Protein AF-A0A6L9ZH02-F1 (afdb_monomer_lite)

Secondary structure (DSSP, 8-state):
-HHHHHHHHHHHHHHHHHHHHHHHHHHHHHT---------S--HHHHHHHHHHHHHHHHHHHIIIIIHHHHH-TTS--TTSS----B-TTHHHHT-BPPP-

Sequence (101 aa):
MAIKTLLHRMKTKAVGLIALGLAICVTVVACGDGSSQQAGGVAPELVVDYIHTVLLADRTAYTKHVINRLKKLEGKDKPKGVVDAEATEGWQQTGGIPLPA

Radius of gyration: 37.72 Å; chains: 1; bounding box: 90×23×83 Å

pLDDT: mean 82.68, std 11.24, range [55.91, 97.38]

Foldseek 3Di:
DVVVVVVVVVVVVVVVVVVVVVVVVVVVVVPPPVPPPPPPDDDPVVVVVVVVVVVVVVVVCCCVQPVCLQQPVPPADDPPNGGDAAADCCCVVRSHGHDDD

Structure (mmCIF, N/CA/C/O backbone):
data_AF-A0A6L9ZH02-F1
#
_entry.id   AF-A0A6L9ZH02-F1
#
loop_
_atom_site.group_PDB
_atom_site.id
_atom_site.type_symbol
_atom_site.label_atom_id
_atom_site.label_alt_id
_atom_site.label_comp_id
_atom_site.label_asym_id
_atom_site.label_entity_id
_atom_site.label_seq_id
_atom_site.pdbx_PDB_ins_code
_atom_site.Cartn_x
_atom_site.Cartn_y
_atom_site.Cartn_z
_atom_site.occupancy
_atom_site.B_iso_or_equiv
_atom_site.auth_seq_id
_atom_site.auth_comp_id
_atom_site.auth_asym_id
_atom_site.auth_atom_id
_atom_site.pdbx_PDB_model_num
ATOM 1 N N . MET A 1 1 ? 66.246 -5.848 -56.656 1.00 60.09 1 MET A N 1
ATOM 2 C CA . MET A 1 1 ? 65.645 -6.148 -55.331 1.00 60.09 1 MET A CA 1
ATOM 3 C C . MET A 1 1 ? 64.880 -4.955 -54.732 1.00 60.09 1 MET A C 1
ATOM 5 O O . MET A 1 1 ? 63.832 -5.178 -54.144 1.00 60.09 1 MET A O 1
ATOM 9 N N . ALA A 1 2 ? 65.312 -3.705 -54.964 1.00 67.75 2 ALA A N 1
ATOM 10 C CA . ALA A 1 2 ? 64.700 -2.481 -54.415 1.00 67.75 2 ALA A CA 1
ATOM 11 C C . ALA A 1 2 ? 63.268 -2.136 -54.898 1.00 67.75 2 ALA A C 1
ATOM 13 O O . ALA A 1 2 ? 62.478 -1.580 -54.146 1.00 67.75 2 ALA A O 1
ATOM 14 N N . ILE A 1 3 ? 62.889 -2.488 -56.132 1.00 68.44 3 ILE A N 1
ATOM 15 C CA . ILE A 1 3 ? 61.543 -2.175 -56.664 1.00 68.44 3 ILE A CA 1
ATOM 16 C C . ILE A 1 3 ? 60.457 -3.026 -55.984 1.00 68.44 3 ILE A C 1
ATOM 18 O O . ILE A 1 3 ? 59.369 -2.540 -55.678 1.00 68.44 3 ILE A O 1
ATOM 22 N N . LYS A 1 4 ? 60.767 -4.294 -55.678 1.00 69.19 4 LYS A N 1
ATOM 23 C CA . LYS A 1 4 ? 59.835 -5.211 -55.004 1.00 69.19 4 LYS A CA 1
ATOM 24 C C . LYS A 1 4 ? 59.551 -4.776 -53.564 1.00 69.19 4 LYS A C 1
ATOM 26 O O . LYS A 1 4 ? 58.408 -4.869 -53.127 1.00 69.19 4 LYS A O 1
ATOM 31 N N . THR A 1 5 ? 60.552 -4.259 -52.851 1.00 72.94 5 THR A N 1
ATOM 32 C CA . THR A 1 5 ? 60.389 -3.744 -51.482 1.00 72.94 5 THR A CA 1
ATOM 33 C C . THR A 1 5 ? 59.596 -2.437 -51.451 1.00 72.94 5 THR A C 1
ATOM 35 O O . THR A 1 5 ? 58.770 -2.250 -50.559 1.00 72.94 5 THR A O 1
ATOM 38 N N . LEU A 1 6 ? 59.758 -1.574 -52.457 1.00 70.81 6 LEU A N 1
ATOM 39 C CA . LEU A 1 6 ? 58.995 -0.328 -52.592 1.00 70.81 6 LEU A CA 1
ATOM 40 C C . LEU A 1 6 ? 57.507 -0.599 -52.881 1.00 70.81 6 LEU A C 1
ATOM 42 O O . LEU A 1 6 ? 56.636 -0.056 -52.202 1.00 70.81 6 LEU A O 1
ATOM 46 N N . LEU A 1 7 ? 57.213 -1.543 -53.782 1.00 75.62 7 LEU A N 1
ATOM 47 C CA . LEU A 1 7 ? 55.849 -2.016 -54.061 1.00 75.62 7 LEU A CA 1
ATOM 48 C C . LEU A 1 7 ? 55.181 -2.648 -52.830 1.00 75.62 7 LEU A C 1
ATOM 50 O O . LEU A 1 7 ? 53.998 -2.422 -52.583 1.00 75.62 7 LEU A O 1
ATOM 54 N N . HIS A 1 8 ? 55.925 -3.415 -52.029 1.00 76.94 8 HIS A N 1
ATOM 55 C CA . HIS A 1 8 ? 55.399 -4.011 -50.796 1.00 76.94 8 HIS A CA 1
ATOM 56 C C . HIS A 1 8 ? 55.070 -2.945 -49.737 1.00 76.94 8 HIS A C 1
ATOM 58 O O . HIS A 1 8 ? 54.053 -3.029 -49.043 1.00 76.94 8 HIS A O 1
ATOM 64 N N . ARG A 1 9 ? 55.897 -1.896 -49.659 1.00 74.62 9 ARG A N 1
ATOM 65 C CA . ARG A 1 9 ? 55.703 -0.759 -48.752 1.00 74.62 9 ARG A CA 1
ATOM 66 C C . ARG A 1 9 ? 54.497 0.094 -49.154 1.00 74.62 9 ARG A C 1
ATOM 68 O O . ARG A 1 9 ? 53.742 0.518 -48.291 1.00 74.62 9 ARG A O 1
ATOM 75 N N . MET A 1 10 ? 54.258 0.291 -50.450 1.00 81.75 10 MET A N 1
ATOM 76 C CA . MET A 1 10 ? 53.054 0.982 -50.934 1.00 81.75 10 MET A CA 1
ATOM 77 C C . MET A 1 10 ? 51.775 0.176 -50.664 1.00 81.75 10 MET A C 1
ATOM 79 O O . MET A 1 10 ? 50.788 0.734 -50.191 1.00 81.75 10 MET A O 1
ATOM 83 N N . LYS A 1 11 ? 51.803 -1.147 -50.881 1.00 82.25 11 LYS A N 1
ATOM 84 C CA . LYS A 1 11 ? 50.659 -2.039 -50.614 1.00 82.25 11 LYS A CA 1
ATOM 85 C C . LYS A 1 11 ? 50.274 -2.079 -49.135 1.00 82.25 11 LYS A C 1
ATOM 87 O O . LYS A 1 11 ? 49.099 -1.973 -48.807 1.00 82.25 11 LYS A O 1
ATOM 92 N N . THR A 1 12 ? 51.257 -2.164 -48.241 1.00 82.56 12 THR A N 1
ATOM 93 C CA . THR A 1 12 ? 51.016 -2.146 -46.786 1.00 82.56 12 THR A CA 1
ATOM 94 C C . THR A 1 12 ? 50.432 -0.817 -46.303 1.00 82.56 12 THR A C 1
ATOM 96 O O . THR A 1 12 ? 49.577 -0.812 -45.421 1.00 82.56 12 THR A O 1
ATOM 99 N N . LYS A 1 13 ? 50.820 0.314 -46.908 1.00 82.81 13 LYS A N 1
ATOM 100 C CA . LYS A 1 13 ? 50.225 1.625 -46.598 1.00 82.81 13 LYS A CA 1
ATOM 101 C C . LYS A 1 13 ? 48.795 1.759 -47.128 1.00 82.81 13 LYS A C 1
ATOM 103 O O . LYS A 1 13 ? 47.944 2.254 -46.398 1.00 82.81 13 LYS A O 1
ATOM 108 N N . ALA A 1 14 ? 48.512 1.258 -48.331 1.00 85.56 14 ALA A N 1
ATOM 109 C CA . ALA A 1 14 ? 47.159 1.252 -48.893 1.00 85.56 14 ALA A CA 1
ATOM 110 C C . ALA A 1 14 ? 46.179 0.410 -48.054 1.00 85.56 14 ALA A C 1
ATOM 112 O O . ALA A 1 14 ? 45.082 0.870 -47.751 1.00 85.56 14 ALA A O 1
ATOM 113 N N . VAL A 1 15 ? 46.594 -0.781 -47.605 1.00 86.19 15 VAL A N 1
ATOM 114 C CA . VAL A 1 15 ? 45.775 -1.638 -46.725 1.00 86.19 15 VAL A CA 1
ATOM 115 C C . VAL A 1 15 ? 45.489 -0.954 -45.384 1.00 86.19 15 VAL A C 1
ATOM 117 O O . VAL A 1 15 ? 44.357 -0.995 -44.909 1.00 86.19 15 VAL A O 1
ATOM 120 N N . GLY A 1 16 ? 46.481 -0.268 -44.802 1.00 85.81 16 GLY A N 1
ATOM 121 C CA . GLY A 1 16 ? 46.292 0.488 -43.561 1.00 85.81 16 GLY A CA 1
ATOM 122 C C . GLY A 1 16 ? 45.270 1.624 -43.686 1.00 85.81 16 GLY A C 1
ATOM 123 O O . GLY A 1 16 ? 44.459 1.816 -42.786 1.00 85.81 16 GLY A O 1
ATOM 124 N N . LEU A 1 17 ? 45.264 2.344 -44.813 1.00 87.38 17 LEU A N 1
ATOM 125 C CA . LEU A 1 17 ? 44.308 3.432 -45.056 1.00 87.38 17 LEU A CA 1
ATOM 126 C C . LEU A 1 17 ? 42.875 2.922 -45.263 1.00 87.38 17 LEU A C 1
ATOM 128 O O . LEU A 1 17 ? 41.934 3.533 -44.763 1.00 87.38 17 LEU A O 1
ATOM 132 N N . ILE A 1 18 ? 42.706 1.784 -45.942 1.00 88.12 18 ILE A N 1
ATOM 133 C CA . ILE A 1 18 ? 41.390 1.154 -46.135 1.00 88.12 18 ILE A CA 1
ATOM 134 C C . ILE A 1 18 ? 40.826 0.657 -44.797 1.00 88.12 18 ILE A C 1
ATOM 136 O O . ILE A 1 18 ? 39.658 0.896 -44.495 1.00 88.12 18 ILE A O 1
ATOM 140 N N . ALA A 1 19 ? 41.658 0.018 -43.967 1.00 85.94 19 ALA A N 1
ATOM 141 C CA . ALA A 1 19 ? 41.251 -0.440 -42.639 1.00 85.94 19 ALA A CA 1
ATOM 142 C C . ALA A 1 19 ? 40.830 0.728 -41.728 1.00 85.94 19 ALA A C 1
ATOM 144 O O . ALA A 1 19 ? 39.837 0.622 -41.009 1.00 85.94 19 ALA A O 1
ATOM 145 N N . LEU A 1 20 ? 41.541 1.858 -41.800 1.00 85.69 20 LEU A N 1
ATOM 146 C CA . LEU A 1 20 ? 41.198 3.065 -41.048 1.00 85.69 20 LEU A CA 1
ATOM 147 C C . LEU A 1 20 ? 39.866 3.675 -41.512 1.00 85.69 20 LEU A C 1
ATOM 149 O O . LEU A 1 20 ? 39.042 4.035 -40.678 1.00 85.69 20 LEU A O 1
ATOM 153 N N . GLY A 1 21 ? 39.629 3.747 -42.826 1.00 84.44 21 GLY A N 1
ATOM 154 C CA . GLY A 1 21 ? 38.363 4.242 -43.377 1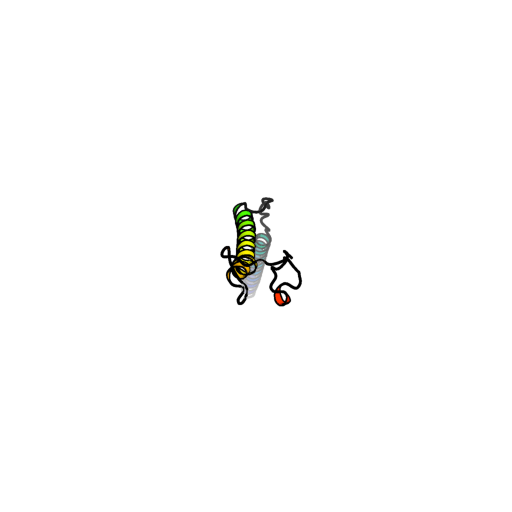.00 84.44 21 GLY A CA 1
ATOM 155 C C . GLY A 1 21 ? 37.161 3.399 -42.942 1.00 84.44 21 GLY A C 1
ATOM 156 O O . GLY A 1 21 ? 36.153 3.946 -42.502 1.00 84.44 21 GLY A O 1
ATOM 157 N N . LEU A 1 22 ? 37.291 2.069 -42.979 1.00 82.56 22 LEU A N 1
ATOM 158 C CA . LEU A 1 22 ? 36.238 1.155 -42.522 1.00 82.56 22 LEU A CA 1
ATOM 159 C C . LEU A 1 22 ? 35.938 1.305 -41.025 1.00 82.56 22 LEU A C 1
ATOM 161 O O . LEU A 1 22 ? 34.771 1.310 -40.642 1.00 82.56 22 LEU A O 1
ATOM 165 N N . ALA A 1 23 ? 36.961 1.480 -40.185 1.00 79.00 23 ALA A N 1
ATOM 166 C CA . ALA A 1 23 ? 36.764 1.699 -38.753 1.00 79.00 23 ALA A CA 1
ATOM 167 C C . ALA A 1 23 ? 35.970 2.988 -38.465 1.00 79.00 23 ALA A C 1
ATOM 169 O O . ALA A 1 23 ? 35.085 2.984 -37.614 1.00 79.00 23 ALA A O 1
ATOM 170 N N . ILE A 1 24 ? 36.233 4.065 -39.213 1.00 77.94 24 ILE A N 1
ATOM 171 C CA . ILE A 1 24 ? 35.522 5.347 -39.076 1.00 77.94 24 ILE A CA 1
ATOM 172 C C . ILE A 1 24 ? 34.051 5.217 -39.501 1.00 77.94 24 ILE A C 1
ATOM 174 O O . ILE A 1 24 ? 33.167 5.768 -38.851 1.00 77.94 24 ILE A O 1
ATOM 178 N N . CYS A 1 25 ? 33.756 4.461 -40.561 1.00 74.94 25 CYS A N 1
ATOM 179 C CA . CYS A 1 25 ? 32.375 4.250 -41.006 1.00 74.94 25 CY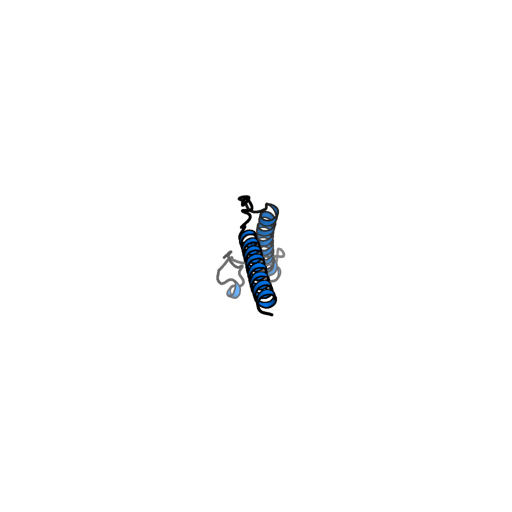S A CA 1
ATOM 180 C C . CYS A 1 25 ? 31.531 3.445 -40.000 1.00 74.94 25 CYS A C 1
ATOM 182 O O . CYS A 1 25 ? 30.326 3.665 -39.902 1.00 74.94 25 CYS A O 1
ATOM 184 N N . VAL A 1 26 ? 32.144 2.537 -39.235 1.00 71.69 26 VAL A N 1
ATOM 185 C CA . VAL A 1 26 ? 31.436 1.746 -38.212 1.00 71.69 26 VAL A CA 1
ATOM 186 C C . VAL A 1 26 ? 31.109 2.590 -36.976 1.00 71.69 26 VAL A C 1
ATOM 188 O O . VAL A 1 26 ? 30.032 2.433 -36.401 1.00 71.69 26 VAL A O 1
ATOM 191 N N . THR A 1 27 ? 31.983 3.520 -36.581 1.00 67.56 27 THR A N 1
ATOM 192 C CA . THR A 1 27 ? 31.738 4.350 -35.390 1.00 67.56 27 THR A CA 1
ATOM 193 C C . THR A 1 27 ? 30.645 5.399 -35.598 1.00 67.56 27 THR A C 1
ATOM 195 O O . THR A 1 27 ? 29.911 5.689 -34.657 1.00 67.56 27 THR A O 1
ATOM 198 N N . VAL A 1 28 ? 30.466 5.928 -36.814 1.00 65.25 28 VAL A N 1
ATOM 199 C CA . VAL A 1 28 ? 29.411 6.926 -37.092 1.00 65.25 28 VAL A CA 1
ATOM 200 C C . VAL A 1 28 ? 27.997 6.337 -37.113 1.00 65.25 28 VAL A C 1
ATOM 202 O O . VAL A 1 28 ? 27.051 7.035 -36.767 1.00 65.25 28 VAL A O 1
ATOM 205 N N . VAL A 1 29 ? 27.837 5.053 -37.454 1.00 66.50 29 VAL A N 1
ATOM 206 C CA . VAL A 1 29 ? 26.530 4.365 -37.417 1.00 66.50 29 VAL A CA 1
ATOM 207 C C . VAL A 1 29 ? 26.123 3.991 -35.987 1.00 66.50 29 VAL A C 1
ATOM 209 O O . VAL A 1 29 ? 24.937 3.960 -35.676 1.00 66.50 29 VAL A O 1
ATOM 212 N N . ALA A 1 30 ? 27.089 3.764 -35.093 1.00 62.44 30 ALA A N 1
ATOM 213 C CA . ALA A 1 30 ? 26.822 3.378 -33.707 1.00 62.44 30 ALA A CA 1
ATOM 214 C C . ALA A 1 30 ? 26.340 4.537 -32.807 1.00 62.44 30 ALA A C 1
ATOM 216 O O . ALA A 1 30 ? 25.754 4.277 -31.761 1.00 62.44 30 ALA A O 1
ATOM 217 N N . CYS A 1 31 ? 26.554 5.797 -33.208 1.00 61.44 31 CYS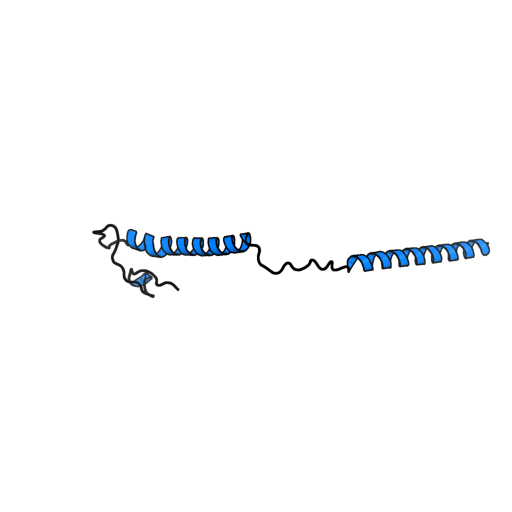 A N 1
ATOM 218 C CA . CYS A 1 31 ? 26.069 6.988 -32.490 1.00 61.44 31 CYS A CA 1
ATOM 219 C C . CYS A 1 31 ? 24.778 7.582 -33.077 1.00 61.44 31 CYS A C 1
ATOM 221 O O . CYS A 1 31 ? 24.400 8.700 -32.724 1.00 61.44 31 CYS A O 1
ATOM 223 N N . GLY A 1 32 ? 24.099 6.865 -33.975 1.00 58.38 32 GLY A N 1
ATOM 224 C CA . GLY A 1 32 ? 22.749 7.222 -34.385 1.00 58.38 32 GLY A CA 1
ATOM 225 C C . GLY A 1 32 ? 21.783 6.935 -33.245 1.00 58.38 32 GLY A C 1
ATOM 226 O O . GLY A 1 32 ? 21.214 5.848 -33.194 1.00 58.38 32 GLY A O 1
ATOM 227 N N . ASP A 1 33 ? 21.616 7.893 -32.333 1.00 57.75 33 ASP A N 1
ATOM 228 C CA . ASP A 1 33 ? 20.491 7.903 -31.404 1.00 57.75 33 ASP A CA 1
ATOM 229 C C . ASP A 1 33 ? 19.235 8.064 -32.263 1.00 57.75 33 ASP A C 1
ATOM 231 O O . ASP A 1 33 ? 18.883 9.157 -32.716 1.00 57.75 33 ASP A O 1
ATOM 235 N N . GLY A 1 34 ? 18.650 6.926 -32.639 1.00 59.22 34 GLY A N 1
ATOM 236 C CA . GLY A 1 34 ? 17.368 6.875 -33.307 1.00 59.22 34 GLY A CA 1
ATOM 237 C C . GLY A 1 34 ? 16.381 7.454 -32.322 1.00 59.22 34 GLY A C 1
ATOM 238 O O . GLY A 1 34 ? 15.951 6.745 -31.418 1.00 59.22 34 GLY A O 1
ATOM 239 N N . SER A 1 35 ? 16.089 8.744 -32.477 1.00 55.91 35 SER A N 1
ATOM 240 C CA . SER A 1 35 ? 15.086 9.460 -31.713 1.00 55.91 35 SER A CA 1
ATOM 241 C C . SER A 1 35 ? 13.748 8.775 -31.952 1.00 55.91 35 SER A C 1
ATOM 243 O O . SER A 1 35 ? 12.967 9.125 -32.838 1.00 55.91 35 SER A O 1
ATOM 245 N N . SER A 1 36 ? 13.497 7.739 -31.156 1.00 59.00 36 SER A N 1
ATOM 246 C CA . SER A 1 36 ? 12.178 7.208 -30.931 1.00 59.00 36 SER A CA 1
ATOM 247 C C . SER A 1 36 ? 11.368 8.408 -30.485 1.00 59.00 36 SER A C 1
ATOM 249 O O . SER A 1 36 ? 11.656 9.043 -29.471 1.00 59.00 36 SER A O 1
ATOM 251 N N . GLN A 1 37 ? 10.416 8.809 -31.323 1.00 57.84 37 GLN A N 1
ATOM 252 C CA . GLN A 1 37 ? 9.426 9.797 -30.943 1.00 57.84 37 GLN A CA 1
ATOM 253 C C . GLN A 1 37 ? 8.864 9.335 -29.605 1.00 57.84 37 GLN A C 1
ATOM 255 O O . GLN A 1 37 ? 8.186 8.310 -29.535 1.00 57.84 37 GLN A O 1
ATOM 260 N N . GLN A 1 38 ? 9.237 10.054 -28.547 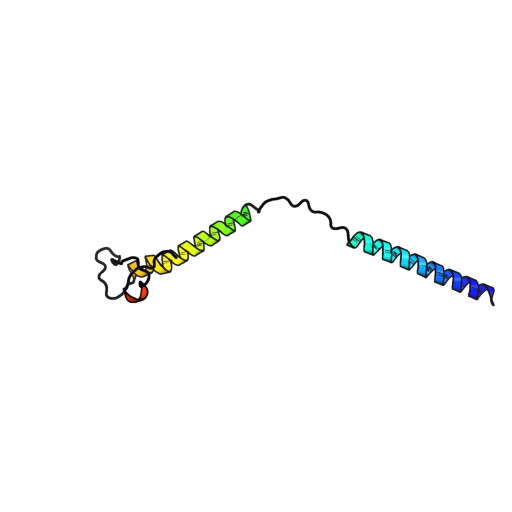1.00 59.62 38 GLN A N 1
ATOM 261 C CA . GLN A 1 38 ? 8.747 9.844 -27.203 1.00 59.62 38 GLN A CA 1
ATOM 262 C C . GLN A 1 38 ? 7.236 10.053 -27.304 1.00 59.62 38 GLN A C 1
ATOM 264 O O . GLN A 1 38 ? 6.759 11.188 -27.343 1.00 59.62 38 GLN A O 1
ATOM 269 N N . ALA A 1 39 ? 6.483 8.968 -27.473 1.00 62.12 39 ALA A N 1
ATOM 270 C CA . ALA A 1 39 ? 5.038 9.007 -27.417 1.00 62.12 39 ALA A CA 1
ATOM 271 C C . ALA A 1 39 ? 4.708 9.453 -25.992 1.00 62.12 39 ALA A C 1
ATOM 273 O O . ALA A 1 39 ? 4.848 8.688 -25.042 1.00 62.12 39 ALA A O 1
ATOM 274 N N . GLY A 1 40 ? 4.420 10.744 -25.829 1.00 75.62 40 GLY A N 1
ATOM 275 C CA . GLY A 1 40 ? 4.143 11.326 -24.527 1.00 75.62 40 GLY A CA 1
ATOM 276 C C . GLY A 1 40 ? 2.934 10.635 -23.907 1.00 75.62 40 GLY A C 1
ATOM 277 O O . GLY A 1 40 ? 1.863 10.615 -24.509 1.00 75.62 40 GLY A O 1
ATOM 278 N N . GLY A 1 41 ? 3.110 10.067 -22.716 1.00 81.88 41 GLY A N 1
ATOM 279 C CA . GLY A 1 41 ? 2.046 9.410 -21.964 1.00 81.88 41 GLY A CA 1
ATOM 280 C C . GLY A 1 41 ? 2.525 8.169 -21.215 1.00 81.88 41 GLY A C 1
ATOM 281 O O . GLY A 1 41 ? 3.593 7.627 -21.486 1.00 81.88 41 GLY A O 1
ATOM 282 N N . VAL A 1 42 ? 1.718 7.728 -20.252 1.00 87.38 42 VAL A N 1
ATOM 283 C CA . VAL A 1 42 ? 1.869 6.425 -19.592 1.00 87.38 42 VAL A CA 1
ATOM 284 C C . VAL A 1 42 ? 0.912 5.457 -20.278 1.00 87.38 42 VAL A C 1
ATOM 286 O O . VAL A 1 42 ? -0.227 5.831 -20.563 1.00 87.38 42 VAL A O 1
ATOM 289 N N . ALA A 1 43 ? 1.358 4.229 -20.550 1.00 92.25 43 ALA A N 1
ATOM 290 C CA . ALA A 1 43 ? 0.490 3.197 -21.107 1.00 92.25 43 ALA A CA 1
ATOM 291 C C . ALA A 1 43 ? -0.741 2.992 -20.195 1.00 92.25 43 ALA A C 1
ATOM 293 O O . ALA A 1 43 ? -0.562 2.866 -18.978 1.00 92.25 43 ALA A O 1
ATOM 294 N N . PRO A 1 44 ? -1.975 2.968 -20.733 1.00 93.31 44 PRO A N 1
ATOM 295 C CA . PRO A 1 44 ? -3.185 2.799 -19.929 1.00 93.31 44 PRO A CA 1
ATOM 296 C C . PRO A 1 44 ? -3.144 1.565 -19.023 1.00 93.31 44 PRO A C 1
ATOM 298 O O . PRO A 1 44 ? -3.592 1.627 -17.881 1.00 93.31 44 PRO A O 1
ATOM 301 N N . GLU A 1 45 ? -2.547 0.472 -19.497 1.00 94.75 45 GLU A N 1
ATOM 302 C CA . GLU A 1 45 ? -2.392 -0.776 -18.750 1.00 94.75 45 GLU A CA 1
ATOM 303 C C . GLU A 1 45 ? -1.538 -0.568 -17.494 1.00 94.75 45 GLU A C 1
ATOM 305 O O . GLU A 1 45 ? -1.918 -1.006 -16.411 1.00 94.75 45 GLU A O 1
ATOM 310 N N . LEU A 1 46 ? -0.442 0.192 -17.603 1.00 94.69 46 LEU A N 1
ATOM 311 C CA . LEU A 1 46 ? 0.406 0.522 -16.454 1.00 94.69 46 LEU A CA 1
ATOM 312 C C . LEU A 1 46 ? -0.343 1.373 -15.424 1.00 94.69 46 LEU A C 1
ATOM 314 O O . LEU A 1 46 ? -0.200 1.155 -14.224 1.00 94.69 46 LEU A O 1
ATOM 318 N N . VAL A 1 47 ? -1.164 2.330 -15.870 1.00 95.81 47 VAL A N 1
ATOM 319 C CA . VAL A 1 47 ? -1.986 3.148 -14.960 1.00 95.81 47 VAL A CA 1
ATOM 320 C C . VAL A 1 47 ? -2.989 2.276 -14.204 1.00 95.81 47 VAL A C 1
ATOM 322 O O . VAL A 1 47 ? -3.140 2.423 -12.990 1.00 95.81 47 VAL A O 1
ATOM 325 N N . VAL A 1 48 ? -3.651 1.353 -14.904 1.00 97.06 48 VAL A N 1
ATOM 326 C CA . VAL A 1 48 ? -4.593 0.405 -14.296 1.00 97.06 48 VAL A CA 1
ATOM 327 C C . VAL A 1 48 ? -3.888 -0.484 -13.276 1.00 97.06 48 VAL A C 1
ATOM 329 O O . VAL A 1 48 ? -4.398 -0.628 -12.165 1.00 97.06 48 VAL A O 1
ATOM 332 N N . ASP A 1 49 ? -2.706 -1.010 -13.595 1.00 97.38 49 ASP A N 1
ATOM 333 C CA . ASP A 1 49 ? -1.927 -1.838 -12.672 1.00 97.38 49 ASP A CA 1
ATOM 334 C C . ASP A 1 49 ? -1.511 -1.067 -11.416 1.00 97.38 49 ASP A C 1
ATOM 336 O O . ASP A 1 49 ? -1.628 -1.590 -10.302 1.00 97.38 49 ASP A O 1
ATOM 340 N N . TYR A 1 50 ? -1.090 0.194 -11.557 1.00 96.06 50 TYR A N 1
ATOM 341 C CA . TYR A 1 50 ? -0.768 1.041 -10.408 1.00 96.06 50 TYR A CA 1
ATOM 342 C C . TYR A 1 50 ? -1.987 1.281 -9.515 1.00 96.06 50 TYR A C 1
ATOM 344 O O . TYR A 1 50 ? -1.909 1.056 -8.306 1.00 96.06 50 TYR A O 1
ATOM 352 N N . ILE A 1 51 ? -3.126 1.676 -10.093 1.00 96.38 51 ILE A N 1
ATOM 353 C CA . ILE A 1 51 ? -4.368 1.904 -9.337 1.00 96.38 51 ILE A CA 1
ATOM 354 C C . ILE A 1 51 ? -4.814 0.614 -8.644 1.00 96.38 51 ILE A C 1
ATOM 356 O O . ILE A 1 51 ? -5.109 0.615 -7.449 1.00 96.38 51 ILE A O 1
ATOM 360 N N . HIS A 1 52 ? -4.834 -0.502 -9.371 1.00 96.69 52 HIS A N 1
ATOM 361 C CA . HIS A 1 52 ? -5.229 -1.798 -8.834 1.00 96.69 52 HIS A CA 1
ATOM 362 C C . HIS A 1 52 ? -4.324 -2.233 -7.675 1.00 96.69 52 HIS A C 1
ATOM 364 O O . HIS A 1 52 ? -4.819 -2.704 -6.651 1.00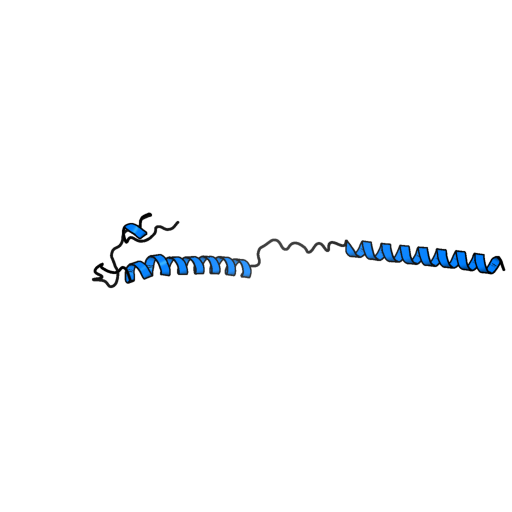 96.69 52 HIS A O 1
ATOM 370 N N . THR A 1 53 ? -3.012 -2.024 -7.794 1.00 95.56 53 THR A N 1
ATOM 371 C CA . THR A 1 53 ? -2.045 -2.370 -6.745 1.00 95.56 53 THR A CA 1
ATOM 372 C C . THR A 1 53 ? -2.267 -1.553 -5.473 1.00 95.56 53 THR A C 1
ATOM 374 O O . THR A 1 53 ? -2.276 -2.127 -4.383 1.00 95.56 53 THR A O 1
ATOM 377 N N . VAL A 1 54 ? -2.512 -0.242 -5.589 1.00 94.69 54 VAL A N 1
ATOM 378 C CA . VAL A 1 54 ? -2.838 0.621 -4.437 1.00 94.69 54 VAL A CA 1
ATOM 379 C C . VAL A 1 54 ? -4.125 0.150 -3.757 1.00 94.69 54 VAL A C 1
ATOM 381 O O . VAL A 1 54 ? -4.142 -0.076 -2.549 1.00 94.69 54 VAL A O 1
ATOM 384 N N . LEU A 1 55 ? -5.183 -0.106 -4.531 1.00 94.62 55 LEU A N 1
ATOM 385 C CA . LEU A 1 55 ? -6.457 -0.586 -3.987 1.00 94.62 55 LEU A CA 1
ATOM 386 C C . LEU A 1 55 ? -6.335 -1.962 -3.314 1.00 94.62 55 LEU A C 1
ATOM 388 O O . LEU A 1 55 ? -6.969 -2.214 -2.286 1.00 94.62 55 LEU A O 1
ATOM 392 N N . LEU A 1 56 ? -5.524 -2.869 -3.869 1.00 93.75 56 LEU A N 1
ATOM 393 C CA . LEU A 1 56 ? -5.247 -4.164 -3.246 1.00 93.75 56 LEU A CA 1
ATOM 394 C C . LEU A 1 56 ? -4.483 -4.023 -1.927 1.00 93.75 56 LEU A C 1
ATOM 396 O O . LEU A 1 56 ? -4.794 -4.741 -0.965 1.00 93.75 56 LEU A O 1
ATOM 400 N N . ALA A 1 57 ? -3.511 -3.113 -1.862 1.00 90.69 57 ALA A N 1
ATOM 401 C CA . ALA A 1 57 ? -2.771 -2.826 -0.639 1.00 90.69 57 ALA A CA 1
ATOM 402 C C . ALA A 1 57 ? -3.711 -2.291 0.456 1.00 90.69 57 ALA A C 1
ATOM 404 O O . ALA A 1 57 ? -3.749 -2.855 1.556 1.00 90.69 57 ALA A O 1
ATOM 405 N N . ASP A 1 58 ? -4.555 -1.311 0.127 1.00 89.31 58 ASP A N 1
ATOM 406 C CA . ASP A 1 58 ? -5.528 -0.726 1.057 1.00 89.31 58 ASP A CA 1
ATOM 407 C C . ASP A 1 58 ? -6.548 -1.755 1.546 1.00 89.31 58 ASP A C 1
ATOM 409 O O . ASP A 1 58 ? -6.810 -1.869 2.748 1.00 89.31 58 ASP A O 1
ATOM 413 N N . ARG A 1 59 ? -7.085 -2.588 0.644 1.00 90.62 59 ARG A N 1
ATOM 414 C CA . ARG A 1 59 ? -8.013 -3.665 1.019 1.00 90.62 59 ARG A CA 1
ATOM 415 C C . ARG A 1 59 ? -7.366 -4.652 1.988 1.00 90.62 59 ARG A C 1
ATOM 417 O O . ARG A 1 59 ? -8.026 -5.121 2.923 1.00 90.62 59 ARG A O 1
ATOM 424 N N . THR A 1 60 ? -6.090 -4.969 1.778 1.00 88.94 60 THR A N 1
ATOM 425 C CA . THR A 1 60 ? -5.324 -5.866 2.651 1.00 88.94 60 THR A CA 1
ATOM 426 C C . THR A 1 60 ? -5.121 -5.241 4.029 1.00 88.94 60 THR A C 1
ATOM 428 O O . THR A 1 60 ? -5.405 -5.890 5.042 1.00 88.94 60 THR A O 1
ATOM 431 N N . ALA A 1 61 ? -4.705 -3.973 4.083 1.00 89.06 61 ALA A N 1
ATOM 432 C CA . ALA A 1 61 ? -4.517 -3.236 5.328 1.00 89.06 61 ALA A CA 1
ATOM 433 C C . ALA A 1 61 ? -5.832 -3.112 6.116 1.00 89.06 61 ALA A C 1
ATOM 435 O O . ALA A 1 61 ? -5.889 -3.506 7.284 1.00 89.06 61 ALA A O 1
ATOM 436 N N . TYR A 1 62 ? -6.917 -2.680 5.466 1.00 88.25 62 TYR A N 1
ATOM 437 C CA . TYR A 1 62 ? -8.241 -2.553 6.078 1.00 88.25 62 TYR A CA 1
ATOM 438 C C . TYR A 1 62 ? -8.753 -3.892 6.626 1.00 88.25 62 TYR A C 1
ATOM 440 O O . TYR A 1 62 ? -9.186 -3.989 7.777 1.00 88.25 62 TYR A O 1
ATOM 448 N N . THR A 1 63 ? -8.643 -4.969 5.844 1.00 91.25 63 THR A N 1
ATOM 449 C CA . THR A 1 63 ? -9.082 -6.303 6.286 1.00 91.25 63 THR A CA 1
ATOM 450 C C . THR A 1 63 ? -8.293 -6.769 7.510 1.00 91.25 63 THR A C 1
ATOM 452 O O . THR A 1 63 ? -8.872 -7.272 8.479 1.00 91.25 63 THR A O 1
ATOM 455 N N . LYS A 1 64 ? -6.968 -6.583 7.495 1.00 88.88 64 LYS A N 1
ATOM 456 C CA . LYS A 1 64 ? -6.077 -7.026 8.569 1.00 88.88 64 LYS A CA 1
ATOM 457 C C . LYS A 1 64 ? -6.264 -6.224 9.855 1.00 88.88 64 LYS A C 1
ATOM 459 O O . LYS A 1 64 ? -6.308 -6.822 10.928 1.00 88.88 64 LYS A O 1
ATOM 464 N N . HIS A 1 65 ? -6.355 -4.903 9.752 1.00 90.06 65 HIS A N 1
ATOM 465 C CA . HIS A 1 65 ? -6.266 -4.009 10.904 1.00 90.06 65 HIS A CA 1
ATOM 466 C C . HIS A 1 65 ? -7.624 -3.531 11.426 1.00 90.06 65 HIS A C 1
ATOM 468 O O . HIS A 1 65 ? -7.750 -3.286 12.625 1.00 90.06 65 HIS A O 1
ATOM 474 N N . VAL A 1 66 ? -8.650 -3.480 10.572 1.00 90.75 66 VAL A N 1
ATOM 475 C CA . VAL A 1 66 ? -10.005 -3.055 10.950 1.00 90.75 66 VAL A CA 1
ATOM 476 C C . VAL A 1 66 ? -10.912 -4.269 11.133 1.00 90.75 66 VAL A C 1
ATOM 478 O O . VAL A 1 66 ? -11.303 -4.595 12.254 1.00 90.75 66 VAL A O 1
ATOM 481 N N . ILE A 1 67 ? -11.198 -5.004 10.054 1.00 91.56 67 ILE A N 1
ATOM 482 C CA . ILE A 1 67 ? -12.213 -6.074 10.069 1.00 91.56 67 ILE A CA 1
ATOM 483 C C . ILE A 1 67 ? -11.837 -7.214 11.015 1.00 91.56 67 ILE A C 1
ATOM 485 O O . ILE A 1 67 ? -12.648 -7.625 11.849 1.00 91.56 67 ILE A O 1
ATOM 489 N N . ASN A 1 68 ? -10.611 -7.731 10.912 1.00 91.00 68 ASN A N 1
ATOM 490 C CA . ASN A 1 68 ? -10.174 -8.821 11.781 1.00 91.00 68 ASN A CA 1
ATOM 491 C C . ASN A 1 68 ? -10.177 -8.409 13.253 1.00 91.00 68 ASN A C 1
ATOM 493 O O . ASN A 1 68 ? -10.529 -9.226 14.100 1.00 91.00 68 ASN A O 1
ATOM 497 N N . ARG A 1 69 ? -9.840 -7.153 13.564 1.00 90.25 69 ARG A N 1
ATOM 498 C CA . ARG A 1 69 ? -9.815 -6.655 14.941 1.00 90.25 69 ARG A CA 1
ATOM 499 C C . ARG A 1 69 ? -11.222 -6.554 15.527 1.00 90.25 69 ARG A C 1
ATOM 501 O O . ARG A 1 69 ? -11.454 -7.117 16.594 1.00 90.25 69 ARG A O 1
ATOM 508 N N . LEU A 1 70 ? -12.172 -5.977 14.787 1.00 91.44 70 LEU A N 1
ATOM 509 C CA . LEU A 1 70 ? -13.584 -5.907 15.193 1.00 91.44 70 LEU A CA 1
ATOM 510 C C . LEU A 1 70 ? -14.213 -7.291 15.399 1.00 91.44 70 LEU A C 1
ATOM 512 O O . LEU A 1 70 ? -15.084 -7.451 16.247 1.00 91.44 70 LEU A O 1
ATOM 516 N N . LYS A 1 71 ? -13.775 -8.313 14.655 1.00 89.12 71 LYS A N 1
ATOM 517 C CA . LYS A 1 71 ? -14.292 -9.683 14.805 1.00 89.12 71 LYS A CA 1
ATOM 518 C C . LYS A 1 71 ? -13.582 -10.495 15.884 1.00 89.12 71 LYS A C 1
ATOM 520 O O . LYS A 1 71 ? -14.209 -11.348 16.511 1.00 89.12 71 LYS A O 1
ATOM 525 N N . LYS A 1 72 ? -12.279 -10.290 16.096 1.00 85.19 72 LYS A N 1
ATOM 526 C CA . LYS A 1 72 ? -11.435 -11.194 16.897 1.00 85.19 72 LYS A CA 1
ATOM 527 C C . LYS A 1 72 ? -10.966 -10.645 18.234 1.00 85.19 72 LYS A C 1
ATOM 529 O O . LYS A 1 72 ? -10.415 -11.445 18.969 1.00 85.19 72 LYS A O 1
ATOM 534 N N . LEU A 1 73 ? -11.194 -9.374 18.583 1.00 82.25 73 LEU A N 1
ATOM 535 C CA . LEU A 1 73 ? -10.737 -8.854 19.880 1.00 82.25 73 LEU A CA 1
ATOM 536 C C . LEU A 1 73 ? -11.220 -9.773 21.020 1.00 82.25 73 LEU A C 1
ATOM 538 O O . LEU A 1 73 ? -12.424 -9.990 21.182 1.00 82.25 73 LEU A O 1
ATOM 542 N N . GLU A 1 74 ? -10.269 -10.408 21.699 1.00 72.94 74 GLU A N 1
ATOM 543 C CA . GLU A 1 74 ? -10.516 -11.417 22.729 1.00 72.94 74 GLU A CA 1
ATOM 544 C C . GLU A 1 74 ? -10.880 -10.725 24.045 1.00 72.94 74 GLU A C 1
ATOM 546 O O . GLU A 1 74 ? -10.429 -9.613 24.314 1.00 72.94 74 GLU A O 1
ATOM 551 N N . GLY A 1 75 ? -11.743 -11.350 24.848 1.00 77.25 75 GLY A N 1
ATOM 552 C CA . GLY A 1 75 ? -12.180 -10.790 26.132 1.00 77.25 75 GLY A CA 1
ATOM 553 C C . GLY A 1 75 ? -13.175 -9.624 26.048 1.00 77.25 75 GLY A C 1
ATOM 554 O O . GLY A 1 75 ? -13.543 -9.090 27.089 1.00 77.25 75 GLY A O 1
ATOM 555 N N . LYS A 1 76 ? -13.638 -9.236 24.849 1.00 82.19 76 LYS A N 1
ATOM 556 C CA . LYS A 1 76 ? -14.765 -8.302 24.677 1.00 82.19 76 LYS A CA 1
ATOM 557 C C . LYS A 1 76 ? -16.011 -9.026 24.169 1.00 82.19 76 LYS A C 1
ATOM 559 O O . LYS A 1 76 ? -15.922 -9.841 23.245 1.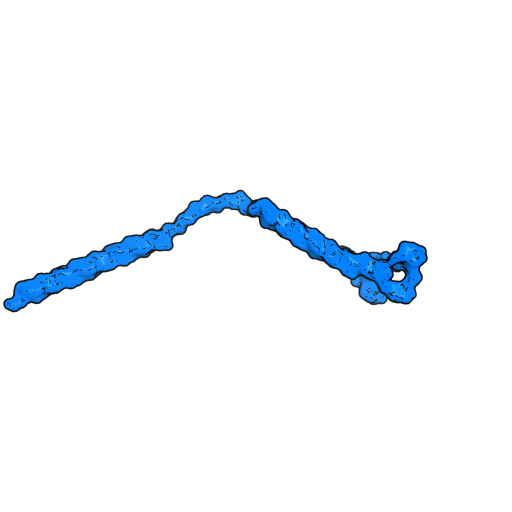00 82.19 76 LYS A O 1
ATOM 564 N N . ASP A 1 77 ? -17.161 -8.683 24.744 1.00 82.38 77 ASP A N 1
ATOM 565 C CA . ASP A 1 77 ? -18.465 -9.185 24.311 1.00 82.38 77 ASP A CA 1
ATOM 566 C C . ASP A 1 77 ? -18.803 -8.718 22.889 1.00 82.38 77 ASP A C 1
ATOM 568 O O . ASP A 1 77 ? -18.490 -7.598 22.481 1.00 82.38 77 ASP A O 1
ATOM 572 N N . LYS A 1 78 ? -19.448 -9.602 22.118 1.00 85.88 78 LYS A N 1
ATOM 573 C CA . LYS A 1 78 ? -19.800 -9.385 20.702 1.00 85.88 78 LYS A CA 1
ATOM 574 C C . LYS A 1 78 ? -21.283 -9.655 20.460 1.00 85.88 78 LYS A C 1
ATOM 576 O O . LYS A 1 78 ? -21.618 -10.552 19.685 1.00 85.88 78 LYS A O 1
ATOM 581 N N . PRO A 1 79 ? -22.197 -8.896 21.086 1.00 83.44 79 PRO A N 1
ATOM 582 C CA . PRO A 1 79 ? -23.633 -9.166 20.994 1.00 83.44 79 PRO A CA 1
ATOM 583 C C . PRO A 1 79 ? -24.169 -9.086 19.553 1.00 83.44 79 PRO A C 1
ATOM 585 O O . PRO A 1 79 ? -25.163 -9.726 19.230 1.00 83.44 79 PRO A O 1
ATOM 588 N N . LYS A 1 80 ? -23.495 -8.335 18.669 1.00 85.00 80 LYS A N 1
ATOM 589 C CA . LYS A 1 80 ? -23.849 -8.171 17.246 1.00 85.00 80 LYS A CA 1
ATOM 590 C C . LYS A 1 80 ? -22.869 -8.867 16.287 1.00 85.00 80 LYS A C 1
ATOM 592 O O . LYS A 1 80 ? -22.837 -8.550 15.103 1.00 85.00 80 LYS A O 1
ATOM 597 N N . GLY A 1 81 ? -22.015 -9.763 16.791 1.00 84.56 81 GLY A N 1
ATOM 598 C CA . GLY A 1 81 ? -20.961 -10.427 16.005 1.00 84.56 81 GLY A CA 1
ATOM 599 C C . GLY A 1 81 ? -19.728 -9.560 15.701 1.00 84.56 81 GLY A C 1
ATOM 600 O O . GLY A 1 81 ? -18.784 -10.033 15.067 1.00 84.56 81 GLY A O 1
ATOM 601 N N . VAL A 1 82 ? -19.713 -8.314 16.177 1.00 88.00 82 VAL A N 1
ATOM 602 C CA . VAL A 1 82 ? -18.582 -7.378 16.135 1.00 88.00 82 VAL A CA 1
ATOM 603 C C . VAL A 1 82 ? -18.397 -6.736 17.507 1.00 88.00 82 VAL A C 1
ATOM 605 O O . VAL A 1 82 ? -19.334 -6.683 18.303 1.00 88.00 82 VAL A O 1
ATOM 608 N N . VAL A 1 83 ? -17.177 -6.287 17.774 1.00 88.50 83 VAL A N 1
ATOM 609 C CA . VAL A 1 83 ? -16.776 -5.575 18.989 1.00 88.50 83 VAL A CA 1
ATOM 610 C C . VAL A 1 83 ? -16.943 -4.077 18.779 1.00 88.50 83 VAL A C 1
ATOM 612 O O . VAL A 1 83 ? -16.522 -3.564 17.744 1.00 88.50 83 VAL A O 1
ATOM 615 N N . ASP A 1 84 ? -17.469 -3.373 19.777 1.00 87.38 84 ASP A N 1
ATOM 616 C CA . ASP A 1 84 ? -17.450 -1.910 19.796 1.00 87.38 84 ASP A CA 1
ATOM 617 C C . ASP A 1 84 ? -16.023 -1.408 20.104 1.00 87.38 84 ASP A C 1
ATOM 619 O O . ASP A 1 84 ? -15.400 -1.797 21.101 1.00 87.38 84 ASP A O 1
ATOM 623 N N . ALA A 1 85 ? -15.471 -0.574 19.219 1.00 88.19 85 ALA A N 1
ATOM 624 C CA . ALA A 1 85 ? -14.097 -0.083 19.304 1.00 88.19 85 ALA A CA 1
ATOM 625 C C . ALA A 1 85 ? -13.978 1.356 18.775 1.00 88.19 85 ALA A C 1
ATOM 627 O O . ALA A 1 85 ? -14.546 1.693 17.739 1.00 88.19 85 ALA A O 1
ATOM 628 N N . GLU A 1 86 ? -13.212 2.187 19.482 1.00 91.12 86 GLU A N 1
ATOM 629 C CA . GLU A 1 86 ? -12.911 3.573 19.104 1.00 91.12 86 GLU A CA 1
ATOM 630 C C . GLU A 1 86 ? -11.749 3.639 18.103 1.00 91.12 86 GLU A C 1
ATOM 632 O O . GLU A 1 86 ? -10.805 2.851 18.199 1.00 91.12 86 GLU A O 1
ATOM 637 N N . ALA A 1 87 ? -11.797 4.585 17.162 1.00 92.19 87 ALA A N 1
ATOM 638 C CA . ALA A 1 87 ? -10.687 4.862 16.257 1.00 92.19 87 ALA A CA 1
ATOM 639 C C . ALA A 1 87 ? -9.672 5.805 16.929 1.00 92.19 87 ALA A C 1
ATOM 641 O O . ALA A 1 87 ? -10.018 6.928 17.285 1.00 92.19 87 ALA A O 1
ATOM 642 N N . THR A 1 88 ? -8.435 5.351 17.136 1.00 91.62 88 THR A N 1
ATOM 643 C CA . THR A 1 88 ? -7.434 6.095 17.919 1.00 91.62 88 THR A CA 1
ATOM 644 C C . THR A 1 88 ? -6.000 5.738 17.526 1.00 91.62 88 THR A C 1
ATOM 646 O O . THR A 1 88 ? -5.717 4.611 17.122 1.00 91.62 88 THR A O 1
ATOM 649 N N . GLU A 1 89 ? -5.070 6.678 17.696 1.00 90.94 89 GLU A N 1
ATOM 650 C CA . GLU A 1 89 ? -3.632 6.456 17.478 1.00 90.94 89 GLU A CA 1
ATOM 651 C C . GLU A 1 89 ? -3.061 5.389 18.430 1.00 90.94 89 GLU A C 1
ATOM 653 O O . GLU A 1 89 ? -2.225 4.570 18.050 1.00 90.94 89 GLU A O 1
ATOM 658 N N . GLY A 1 90 ? -3.577 5.325 19.663 1.00 90.31 90 GLY A N 1
ATOM 659 C CA . GLY A 1 90 ? -3.189 4.347 20.690 1.00 90.31 90 GLY A CA 1
ATOM 660 C C . GLY A 1 90 ? -3.917 3.002 20.589 1.00 90.31 90 GLY A C 1
ATOM 661 O O . GLY A 1 90 ? -4.104 2.318 21.597 1.00 90.31 90 GLY A O 1
ATOM 662 N N . TRP A 1 91 ? -4.400 2.622 19.402 1.00 90.94 91 TRP A N 1
ATOM 663 C CA . TRP A 1 91 ? -5.317 1.487 19.219 1.00 90.94 91 TRP A CA 1
ATOM 664 C C . TRP A 1 91 ? -4.768 0.155 19.736 1.00 90.94 91 TRP A C 1
ATOM 666 O O . TRP A 1 91 ? -5.543 -0.727 20.125 1.00 90.94 91 TRP A O 1
ATOM 676 N N . GLN A 1 92 ? -3.443 -0.016 19.740 1.00 88.69 92 GLN A N 1
ATOM 677 C CA . GLN A 1 92 ? -2.781 -1.228 20.218 1.00 88.69 92 GLN A CA 1
ATOM 678 C C . GLN A 1 92 ? -2.966 -1.408 21.725 1.00 88.69 92 GLN A C 1
ATOM 680 O O . GLN A 1 92 ? -3.257 -2.521 22.159 1.00 88.69 92 GLN A O 1
ATOM 685 N N . GLN A 1 93 ? -2.856 -0.321 22.493 1.00 90.50 93 GLN A N 1
ATOM 686 C CA . GLN A 1 93 ? -2.950 -0.320 23.951 1.00 90.50 93 GLN A CA 1
ATOM 687 C C . GLN A 1 93 ? -4.404 -0.255 24.430 1.00 90.50 93 GLN A C 1
ATOM 689 O O . GLN A 1 93 ? -4.754 -0.877 25.427 1.00 90.50 93 GLN A O 1
ATOM 694 N N . THR A 1 94 ? -5.265 0.470 23.712 1.00 88.94 94 THR A N 1
ATOM 695 C CA . THR A 1 94 ? -6.661 0.712 24.120 1.00 88.94 94 THR A CA 1
ATOM 696 C C . THR A 1 94 ? -7.646 -0.340 23.605 1.00 88.94 94 THR A C 1
ATOM 698 O O . THR A 1 94 ? -8.826 -0.334 23.959 1.00 88.94 94 THR A O 1
ATOM 701 N N . GLY A 1 95 ? -7.198 -1.257 22.740 1.00 88.25 95 GLY A N 1
ATOM 702 C CA . GLY A 1 95 ? -8.102 -2.198 22.077 1.00 88.25 95 GLY A CA 1
ATOM 703 C C . GLY A 1 95 ? -9.056 -1.515 21.086 1.00 88.25 95 GLY A C 1
ATOM 704 O O . GLY A 1 95 ? -10.158 -2.024 20.873 1.00 88.25 95 GLY A O 1
ATOM 705 N N . GLY A 1 96 ? -8.651 -0.365 20.535 1.00 90.00 96 GLY A N 1
ATOM 706 C CA . GLY A 1 96 ? -9.357 0.401 19.500 1.00 90.00 96 GLY A CA 1
ATOM 707 C C . GLY A 1 96 ? -9.012 -0.041 18.072 1.00 90.00 96 GLY A C 1
ATOM 708 O O . GLY A 1 96 ? -8.368 -1.070 17.881 1.00 90.00 96 GLY A O 1
ATOM 709 N N . ILE A 1 97 ? -9.406 0.730 17.063 1.00 92.25 97 ILE A N 1
ATOM 710 C CA . ILE A 1 97 ? -9.066 0.540 15.642 1.00 92.25 97 ILE A CA 1
ATOM 711 C C . ILE A 1 97 ? -8.060 1.625 15.224 1.00 92.25 97 ILE A C 1
ATOM 713 O O . ILE A 1 97 ? -8.205 2.763 15.668 1.00 92.25 97 ILE A O 1
ATOM 717 N N . PRO A 1 98 ? -7.039 1.312 14.405 1.00 91.75 98 PRO A N 1
ATOM 718 C CA . PRO A 1 98 ? -6.135 2.340 13.896 1.00 91.75 98 PRO A CA 1
ATOM 719 C C . PRO A 1 98 ? -6.879 3.390 13.079 1.00 91.75 98 PRO A C 1
ATOM 721 O O . PRO A 1 98 ? -7.771 3.054 12.295 1.00 91.75 98 PRO A O 1
ATOM 724 N N . LEU A 1 99 ? -6.464 4.645 13.225 1.00 90.19 99 LEU A N 1
ATOM 725 C CA . LEU A 1 99 ? -6.835 5.694 12.285 1.00 90.19 99 LEU A CA 1
ATOM 726 C C . LEU A 1 99 ? -6.128 5.465 10.935 1.00 90.19 99 LEU A C 1
ATOM 728 O O . LEU A 1 99 ? -5.062 4.840 10.902 1.00 90.19 99 LEU A O 1
ATOM 732 N N . PRO A 1 100 ? -6.724 5.912 9.813 1.00 82.94 100 PRO A N 1
ATOM 733 C CA . PRO A 1 100 ? -6.012 5.981 8.543 1.00 82.94 100 PRO A CA 1
ATOM 734 C C . PRO A 1 100 ? -4.801 6.903 8.718 1.00 82.94 100 PRO A C 1
ATOM 736 O O . PRO A 1 100 ? -4.969 8.034 9.173 1.00 82.94 100 PRO A O 1
ATOM 739 N N . ALA A 1 101 ? -3.611 6.393 8.407 1.00 63.41 101 ALA A N 1
ATOM 740 C CA . ALA A 1 101 ? -2.391 7.194 8.347 1.00 63.41 101 ALA A CA 1
ATOM 741 C C . ALA A 1 101 ? -2.369 8.074 7.090 1.00 63.41 101 ALA A C 1
ATOM 743 O O . ALA A 1 101 ? -2.969 7.652 6.072 1.00 63.41 101 ALA A O 1
#